Protein AF-A0A183J9P8-F1 (afdb_monomer_lite)

Secondary structure (DSSP, 8-state):
-BSTT---HHHHHHHHHIIIIIHHHHHHHH-----S----EEEEE-TT--EEEE----TT---EEEEE--TT--GGGB--EEEEETTS-EEE----S--SSPEEEE---SSSEEEEEPPB-SSSPEEEEE-

pLDDT: mean 74.95, std 14.67, range [32.91, 94.56]

Structure (mmCIF, N/CA/C/O backbone):
data_AF-A0A183J9P8-F1
#
_entry.id   AF-A0A183J9P8-F1
#
loop_
_atom_site.group_PDB
_atom_site.id
_atom_site.type_symbol
_atom_site.label_atom_id
_atom_site.label_alt_id
_atom_site.label_comp_id
_atom_site.label_asym_id
_atom_site.label_entity_id
_atom_site.label_seq_id
_atom_site.pdbx_PDB_ins_code
_atom_site.Cartn_x
_atom_site.Cartn_y
_atom_site.Cartn_z
_atom_site.occupancy
_atom_site.B_iso_or_equiv
_atom_site.auth_seq_id
_atom_site.auth_comp_id
_atom_site.auth_asym_id
_atom_site.auth_atom_id
_atom_site.pdbx_PDB_model_num
ATOM 1 N N . THR A 1 1 ? 11.449 -1.320 3.179 1.00 75.50 1 THR A N 1
ATOM 2 C CA . THR A 1 1 ? 11.979 0.019 3.497 1.00 75.50 1 THR A CA 1
ATOM 3 C C . THR A 1 1 ? 10.907 0.838 4.166 1.00 75.50 1 THR A C 1
ATOM 5 O O . THR A 1 1 ? 9.889 1.097 3.546 1.00 75.50 1 THR A O 1
ATOM 8 N N . ASP A 1 2 ? 11.123 1.246 5.411 1.00 80.38 2 ASP A N 1
ATOM 9 C CA . ASP A 1 2 ? 10.225 2.169 6.113 1.00 80.38 2 ASP A CA 1
ATOM 10 C C . ASP A 1 2 ? 10.323 3.588 5.514 1.00 80.38 2 ASP A C 1
ATOM 12 O O . ASP A 1 2 ? 11.427 4.117 5.337 1.00 80.38 2 ASP A O 1
ATOM 16 N N . PHE A 1 3 ? 9.184 4.202 5.173 1.00 83.50 3 PHE A N 1
ATOM 17 C CA . PHE A 1 3 ? 9.124 5.559 4.616 1.00 83.50 3 PHE A CA 1
ATOM 18 C C . PHE A 1 3 ? 9.125 6.660 5.683 1.00 83.50 3 PHE A C 1
ATOM 20 O O . PHE A 1 3 ? 9.194 7.847 5.331 1.00 83.50 3 PHE A O 1
ATOM 27 N N . ALA A 1 4 ? 9.086 6.324 6.976 1.00 81.38 4 ALA A N 1
ATOM 28 C CA . ALA A 1 4 ? 9.080 7.301 8.063 1.00 81.38 4 ALA A CA 1
ATOM 29 C C . ALA A 1 4 ? 10.227 8.316 7.925 1.00 81.38 4 ALA A C 1
ATOM 31 O O . ALA A 1 4 ? 9.988 9.524 7.973 1.00 81.38 4 ALA A O 1
ATOM 32 N N . ASN A 1 5 ? 11.437 7.829 7.627 1.00 84.88 5 ASN A N 1
ATOM 33 C CA . ASN A 1 5 ? 12.669 8.625 7.601 1.00 84.88 5 ASN A CA 1
ATOM 34 C C . ASN A 1 5 ? 13.202 8.939 6.187 1.00 84.88 5 ASN A C 1
ATOM 36 O O . ASN A 1 5 ? 14.332 9.405 6.046 1.00 84.88 5 ASN A O 1
ATOM 40 N N . VAL A 1 6 ? 12.416 8.695 5.132 1.00 87.38 6 VAL A N 1
ATOM 41 C CA . VAL A 1 6 ? 12.814 8.953 3.735 1.00 87.38 6 VAL A CA 1
ATOM 42 C C . VAL A 1 6 ? 12.175 10.252 3.232 1.00 87.38 6 VAL A C 1
ATOM 44 O O . VAL A 1 6 ? 10.964 10.432 3.335 1.00 87.38 6 VAL A O 1
ATOM 47 N N . SER A 1 7 ? 12.985 11.159 2.673 1.00 88.19 7 SER A N 1
ATOM 48 C CA . SER A 1 7 ? 12.579 12.535 2.321 1.00 88.19 7 SER A CA 1
ATOM 49 C C . SER A 1 7 ? 12.860 12.936 0.866 1.00 88.19 7 SER A C 1
ATOM 51 O O . SER A 1 7 ? 13.008 14.114 0.544 1.00 88.19 7 SER A O 1
ATOM 53 N N . THR A 1 8 ? 12.944 11.966 -0.048 1.00 92.50 8 THR A N 1
ATOM 54 C CA . THR A 1 8 ? 13.051 12.282 -1.483 1.00 92.50 8 THR A CA 1
ATOM 55 C C . THR A 1 8 ? 11.746 12.908 -1.999 1.00 92.50 8 THR A C 1
ATOM 57 O O . THR A 1 8 ? 10.684 12.507 -1.520 1.00 92.50 8 THR A O 1
ATOM 60 N N . PRO A 1 9 ? 11.776 13.782 -3.026 1.00 94.56 9 PRO A N 1
ATOM 61 C CA . PRO A 1 9 ? 10.570 14.437 -3.542 1.00 94.56 9 PRO A CA 1
ATOM 62 C C . PRO A 1 9 ? 9.424 13.480 -3.905 1.00 94.56 9 PRO A C 1
ATOM 64 O O . PRO A 1 9 ? 8.271 13.760 -3.596 1.00 94.56 9 PRO A O 1
ATOM 67 N N . ALA A 1 10 ? 9.738 12.332 -4.516 1.00 89.06 10 ALA A N 1
ATOM 68 C CA . ALA A 1 10 ? 8.735 11.337 -4.896 1.00 89.06 10 ALA A CA 1
ATOM 69 C C . ALA A 1 10 ? 8.072 10.684 -3.672 1.00 89.06 10 ALA A C 1
ATOM 71 O O . ALA A 1 10 ? 6.849 10.607 -3.598 1.00 89.06 10 ALA A O 1
ATOM 72 N N . ILE A 1 11 ? 8.870 10.264 -2.685 1.00 88.50 11 ILE A N 1
ATOM 73 C CA . ILE A 1 11 ? 8.349 9.659 -1.451 1.00 88.50 11 ILE A CA 1
ATOM 74 C C . ILE A 1 11 ? 7.557 10.675 -0.627 1.00 88.50 11 ILE A C 1
ATOM 76 O O . ILE A 1 11 ? 6.500 10.333 -0.109 1.00 88.50 11 ILE A O 1
ATOM 80 N N . THR A 1 12 ? 8.005 11.930 -0.550 1.00 90.94 12 THR A N 1
ATOM 81 C CA . THR A 1 12 ? 7.239 12.998 0.106 1.00 90.94 12 THR A CA 1
ATOM 82 C C . THR A 1 12 ? 5.882 13.199 -0.563 1.00 90.94 12 THR A C 1
ATOM 84 O O . THR A 1 12 ? 4.879 13.238 0.137 1.00 90.94 12 THR A O 1
ATOM 87 N N . ALA A 1 13 ? 5.820 13.224 -1.898 1.00 91.50 13 ALA A N 1
ATOM 88 C CA . ALA A 1 13 ? 4.551 13.343 -2.614 1.00 91.50 13 ALA A CA 1
ATOM 89 C C . ALA A 1 13 ? 3.604 12.156 -2.348 1.00 91.50 13 ALA A C 1
ATOM 91 O O . ALA A 1 13 ? 2.405 12.361 -2.169 1.00 91.50 13 ALA A O 1
ATOM 92 N N . ILE A 1 14 ? 4.134 10.927 -2.274 1.00 88.50 14 ILE A N 1
ATOM 93 C CA . ILE A 1 14 ? 3.349 9.740 -1.895 1.00 88.50 14 ILE A CA 1
ATOM 94 C C . ILE A 1 14 ? 2.824 9.892 -0.464 1.00 88.50 14 ILE A C 1
ATOM 96 O O . ILE A 1 14 ? 1.627 9.731 -0.240 1.00 88.50 14 ILE A O 1
ATOM 100 N N . LYS A 1 15 ? 3.683 10.253 0.498 1.00 89.44 15 LYS A N 1
ATOM 101 C CA . LYS A 1 15 ? 3.267 10.485 1.890 1.00 89.44 15 LYS A CA 1
ATOM 102 C C . LYS A 1 15 ? 2.157 11.535 1.947 1.00 89.44 15 LYS A C 1
ATOM 104 O O . LYS A 1 15 ? 1.089 11.246 2.471 1.00 89.44 15 LYS A O 1
ATOM 109 N N . ASP A 1 16 ? 2.348 12.698 1.337 1.00 91.50 16 ASP A N 1
ATOM 110 C CA . ASP A 1 16 ? 1.351 13.773 1.354 1.00 91.50 16 ASP A CA 1
ATOM 111 C C . ASP A 1 16 ? 0.006 13.316 0.771 1.00 91.50 16 ASP A C 1
ATOM 113 O O . ASP A 1 16 ? -1.046 13.605 1.343 1.00 91.50 16 ASP A O 1
ATOM 117 N N . PHE A 1 17 ? 0.020 12.546 -0.321 1.00 90.81 17 PHE A N 1
ATOM 118 C CA . PHE A 1 17 ? -1.189 11.986 -0.924 1.00 90.81 17 PHE A CA 1
ATOM 119 C C . PHE A 1 17 ? -1.935 11.028 0.020 1.00 90.81 17 PHE A C 1
ATOM 121 O O . PHE A 1 17 ? -3.158 11.133 0.159 1.00 90.81 17 PHE A O 1
ATOM 128 N N . PHE A 1 18 ? -1.212 10.140 0.709 1.00 89.50 18 PHE A N 1
ATOM 129 C CA . PHE A 1 18 ? -1.810 9.172 1.630 1.00 89.50 18 PHE A CA 1
ATOM 130 C C . PHE A 1 18 ? -2.302 9.810 2.934 1.00 89.50 18 PHE A C 1
ATOM 132 O O . PHE A 1 18 ? -3.419 9.530 3.367 1.00 89.50 18 PHE A O 1
ATOM 139 N N . TYR A 1 19 ? -1.523 10.725 3.514 1.00 90.50 19 TYR A N 1
AT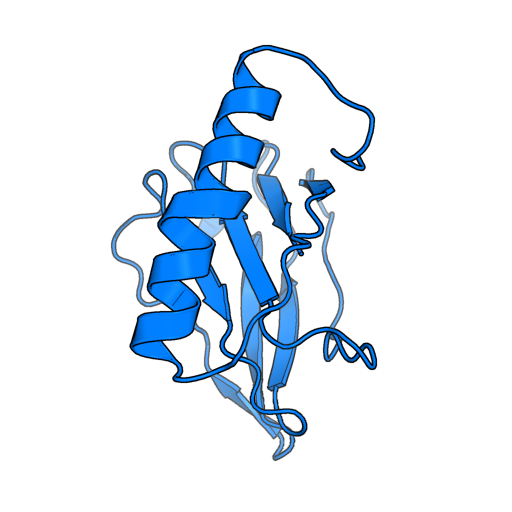OM 140 C CA . TYR A 1 19 ? -1.880 11.441 4.745 1.00 90.50 19 TYR A CA 1
ATOM 141 C C . TYR A 1 19 ? -3.029 12.445 4.562 1.00 90.50 19 TYR A C 1
ATOM 143 O O . TYR A 1 19 ? -3.595 12.903 5.556 1.00 90.50 19 TYR A O 1
ATOM 151 N N . THR A 1 20 ? -3.374 12.802 3.320 1.00 90.94 20 THR A N 1
ATOM 152 C CA . THR A 1 20 ? -4.467 13.735 3.014 1.00 90.94 20 THR A CA 1
ATOM 153 C C . THR A 1 20 ? -5.576 13.048 2.224 1.00 90.94 20 THR A C 1
ATOM 155 O O . THR A 1 20 ? -6.555 12.574 2.792 1.00 90.94 20 THR A O 1
ATOM 158 N N . THR A 1 21 ? -5.411 12.955 0.909 1.00 90.56 21 THR A N 1
ATOM 159 C CA . THR A 1 21 ? -6.462 12.583 -0.039 1.00 90.56 21 THR A CA 1
ATOM 160 C C . THR A 1 21 ? -6.999 11.182 0.232 1.00 90.56 21 THR A C 1
ATOM 162 O O . THR A 1 21 ? -8.214 11.000 0.295 1.00 90.56 21 THR A O 1
ATOM 165 N N . VAL A 1 22 ? -6.112 10.200 0.420 1.00 87.38 22 VAL A N 1
ATOM 166 C CA . VAL A 1 22 ? -6.521 8.802 0.637 1.00 87.38 22 VAL A CA 1
ATOM 167 C C . VAL A 1 22 ? -7.155 8.627 2.013 1.00 87.38 22 VAL A C 1
ATOM 169 O O . VAL A 1 22 ? -8.238 8.052 2.107 1.00 87.38 22 VAL A O 1
ATOM 172 N N . ARG A 1 23 ? -6.538 9.165 3.072 1.00 88.12 23 ARG A N 1
ATOM 173 C CA . ARG A 1 23 ? -7.086 9.091 4.434 1.00 88.12 23 ARG A CA 1
ATOM 174 C C . ARG A 1 23 ? -8.470 9.733 4.532 1.00 88.12 23 ARG A C 1
ATOM 176 O O . ARG A 1 23 ? -9.394 9.114 5.055 1.00 88.12 23 ARG A O 1
ATOM 183 N N . ASP A 1 24 ? -8.636 10.948 4.015 1.00 90.00 24 ASP A N 1
ATOM 184 C CA . ASP A 1 24 ? -9.911 11.667 4.096 1.00 90.00 24 ASP A CA 1
ATOM 185 C C . ASP A 1 24 ? -11.000 10.957 3.272 1.00 90.00 24 ASP A C 1
ATOM 187 O O . ASP A 1 24 ? -12.162 10.882 3.685 1.00 90.00 24 ASP A O 1
ATOM 191 N N . TRP A 1 25 ? -10.625 10.377 2.126 1.00 88.69 25 TRP A N 1
ATOM 192 C CA . TRP A 1 25 ? -11.519 9.520 1.352 1.00 88.69 25 TRP A CA 1
ATOM 193 C C . TRP A 1 25 ? -11.926 8.272 2.140 1.00 88.69 25 TRP A C 1
ATOM 195 O O . TRP A 1 25 ? -13.118 7.968 2.202 1.00 88.69 25 TRP A O 1
ATOM 205 N N . PHE A 1 26 ? -10.979 7.597 2.798 1.00 85.06 26 PHE A N 1
ATOM 206 C CA . PHE A 1 26 ? -11.267 6.425 3.617 1.00 85.06 26 PHE A CA 1
ATOM 207 C C . PHE A 1 26 ? -12.208 6.735 4.771 1.00 85.06 26 PHE A C 1
ATOM 209 O O . PHE A 1 26 ? -13.233 6.069 4.892 1.00 85.06 26 PHE A O 1
ATOM 216 N N . ALA A 1 27 ? -11.917 7.771 5.560 1.00 87.44 27 ALA A N 1
ATOM 217 C CA . ALA A 1 27 ? -12.782 8.201 6.656 1.00 87.44 27 ALA A CA 1
ATOM 218 C C . ALA A 1 27 ? -14.220 8.446 6.163 1.00 87.44 27 ALA A C 1
ATOM 220 O O . ALA A 1 27 ? -15.190 8.024 6.793 1.00 87.44 27 ALA A O 1
ATOM 221 N N . LYS A 1 28 ? -14.368 9.051 4.976 1.00 88.50 28 LYS A N 1
ATOM 222 C CA . LYS A 1 28 ? -15.674 9.302 4.358 1.00 88.50 28 LYS A CA 1
ATOM 223 C C . LYS A 1 28 ? -16.405 8.026 3.926 1.00 88.50 28 LYS A C 1
ATOM 225 O O . LYS A 1 28 ? -17.620 7.958 4.102 1.00 88.50 28 LYS A O 1
ATOM 230 N N . VAL A 1 29 ? -15.725 7.053 3.314 1.00 85.31 29 VAL A N 1
ATOM 231 C CA . VAL A 1 29 ? -16.384 5.840 2.778 1.00 85.31 29 VAL A CA 1
ATOM 232 C C . VAL A 1 29 ? -16.586 4.748 3.827 1.00 85.31 29 VAL A C 1
ATOM 234 O O . VAL A 1 29 ? -17.514 3.950 3.699 1.00 85.31 29 VAL A O 1
ATOM 237 N N . THR A 1 30 ? -15.745 4.692 4.862 1.00 80.50 30 THR A N 1
ATOM 238 C CA . THR A 1 30 ? -15.867 3.705 5.946 1.00 80.50 30 THR A CA 1
ATOM 239 C C . THR A 1 30 ? -16.698 4.220 7.115 1.00 80.50 30 THR A C 1
ATOM 241 O O . THR A 1 30 ? -17.317 3.409 7.802 1.00 80.50 30 THR A O 1
ATOM 244 N N . GLY A 1 31 ? -16.730 5.540 7.331 1.00 85.69 31 GLY A N 1
ATOM 245 C CA . GLY A 1 31 ? -17.305 6.157 8.524 1.00 85.69 31 GLY A CA 1
ATOM 246 C C . GLY A 1 31 ? -16.435 5.997 9.774 1.00 85.69 31 GLY A C 1
ATOM 247 O O . GLY A 1 31 ? -16.914 6.264 10.873 1.00 85.69 31 GLY A O 1
ATOM 248 N N . PHE A 1 32 ? -15.188 5.534 9.631 1.00 84.75 32 PHE A N 1
ATOM 249 C CA . PHE A 1 32 ? -14.249 5.416 10.743 1.00 84.75 32 PHE A CA 1
ATOM 250 C C . PHE A 1 32 ? -13.619 6.766 11.084 1.00 84.75 32 PHE A C 1
ATOM 252 O O . PHE A 1 32 ? -13.262 7.546 10.199 1.00 84.75 32 PHE A O 1
ATOM 259 N N . GLU A 1 33 ? -13.419 7.002 12.378 1.00 86.62 33 GLU A N 1
ATOM 260 C CA . GLU A 1 33 ? -12.525 8.051 12.858 1.00 86.62 33 GLU A CA 1
ATOM 261 C C . GLU A 1 33 ? -11.088 7.537 12.740 1.00 86.62 33 GLU A C 1
ATOM 263 O O . GLU A 1 33 ? -10.616 6.772 13.578 1.00 86.62 33 GLU A O 1
ATOM 268 N N . LEU A 1 34 ? -10.424 7.901 11.642 1.00 85.00 34 LEU A N 1
ATOM 269 C CA . LEU A 1 34 ? -9.025 7.554 11.406 1.00 85.00 34 LEU A CA 1
ATOM 270 C C . LEU A 1 34 ? -8.113 8.526 12.152 1.00 85.00 34 LEU A C 1
ATOM 272 O O . LEU A 1 34 ? -8.384 9.730 12.206 1.00 85.00 34 LEU A O 1
ATOM 276 N N . ASP A 1 35 ? -7.017 8.009 12.696 1.00 85.62 35 ASP A N 1
ATOM 277 C CA . ASP A 1 35 ? -5.981 8.845 13.285 1.00 85.62 35 ASP A CA 1
ATOM 278 C C . ASP A 1 35 ? -5.238 9.673 12.211 1.00 85.62 35 ASP A C 1
ATOM 280 O O . ASP A 1 35 ? -5.440 9.552 10.998 1.00 85.62 35 ASP A O 1
ATOM 284 N N . SER A 1 36 ? -4.367 10.580 12.657 1.00 84.94 36 SER A N 1
ATOM 285 C CA . SER A 1 36 ? -3.544 11.378 11.745 1.00 84.94 36 SER A CA 1
ATOM 286 C C . SER A 1 36 ? -2.353 10.611 11.159 1.00 84.94 36 SER A C 1
ATOM 288 O O . SER A 1 36 ? -1.599 11.194 10.377 1.00 84.94 36 SER A O 1
ATOM 290 N N . TYR A 1 37 ? -2.127 9.369 11.576 1.00 85.38 37 TYR A N 1
ATOM 291 C CA . TYR A 1 37 ? -0.925 8.599 11.311 1.00 85.38 37 TYR A CA 1
ATOM 292 C C . TYR A 1 37 ? -1.174 7.53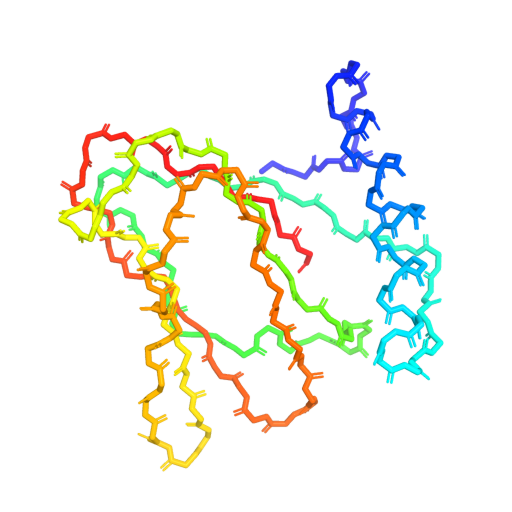4 10.236 1.00 85.38 37 TYR A C 1
ATOM 294 O O . TYR A 1 37 ? -1.958 6.611 10.386 1.00 85.38 37 TYR A O 1
ATOM 302 N N . VAL A 1 38 ? -0.443 7.625 9.128 1.00 85.50 38 VAL A N 1
ATOM 303 C CA . VAL A 1 38 ? -0.444 6.575 8.105 1.00 85.50 38 VAL A CA 1
ATOM 304 C C . VAL A 1 38 ? 0.915 5.890 8.134 1.00 85.50 38 VAL A C 1
ATOM 306 O O . VAL A 1 38 ? 1.923 6.513 7.795 1.00 85.50 38 VAL A O 1
ATOM 309 N N . ALA A 1 39 ? 0.965 4.624 8.550 1.00 85.50 39 ALA A N 1
ATOM 310 C CA . ALA A 1 39 ? 2.180 3.834 8.374 1.00 85.50 39 ALA A CA 1
ATOM 311 C C . ALA A 1 39 ? 2.361 3.547 6.879 1.00 85.50 39 ALA A C 1
ATOM 313 O O . ALA A 1 39 ? 1.408 3.233 6.174 1.00 85.50 39 ALA A O 1
ATOM 314 N N . LEU A 1 40 ? 3.581 3.743 6.385 1.00 87.69 40 LEU A N 1
ATOM 315 C CA . LEU A 1 40 ? 3.933 3.511 4.991 1.00 87.69 40 LEU A CA 1
ATOM 316 C C . LEU A 1 40 ? 5.272 2.793 4.957 1.00 87.69 40 LEU A C 1
ATOM 318 O O . LEU A 1 40 ? 6.289 3.319 5.419 1.00 87.69 40 LEU A O 1
ATOM 322 N N . SER A 1 41 ? 5.288 1.611 4.368 1.00 86.94 41 SER A N 1
ATOM 323 C CA . SER A 1 41 ? 6.513 0.872 4.094 1.00 86.94 41 SER A CA 1
ATOM 324 C C . SER A 1 41 ? 6.515 0.410 2.649 1.00 86.94 41 SER A C 1
ATOM 326 O O . SER A 1 41 ? 5.449 0.212 2.092 1.00 86.94 41 SER A O 1
ATOM 328 N N . ALA A 1 42 ? 7.689 0.260 2.037 1.00 86.38 42 ALA A N 1
ATOM 329 C CA . ALA A 1 42 ? 7.824 -0.355 0.724 1.00 86.38 42 ALA A CA 1
ATOM 330 C C . ALA A 1 42 ? 8.529 -1.705 0.777 1.00 86.38 42 ALA A C 1
ATOM 332 O O . ALA A 1 42 ? 9.630 -1.803 1.327 1.00 86.38 42 ALA A O 1
ATOM 333 N N . SER A 1 43 ? 7.963 -2.699 0.115 1.00 86.25 43 SER A N 1
ATOM 334 C CA . SER A 1 43 ? 8.549 -4.023 -0.078 1.00 86.25 43 SER A CA 1
ATOM 335 C C . SER A 1 43 ? 8.883 -4.249 -1.546 1.00 86.25 43 SER A C 1
ATOM 337 O O . SER A 1 43 ? 8.327 -3.597 -2.424 1.00 86.25 43 SER A O 1
ATOM 339 N N . SER A 1 44 ? 9.861 -5.116 -1.792 1.00 86.50 44 SER A N 1
ATOM 340 C CA . SER A 1 44 ? 10.400 -5.442 -3.111 1.00 86.50 44 SER A CA 1
ATOM 341 C C . SER A 1 44 ? 10.515 -6.957 -3.192 1.00 86.50 44 SER A C 1
ATOM 343 O O . SER A 1 44 ? 11.382 -7.513 -2.519 1.00 86.50 44 SER A O 1
ATOM 345 N N . TYR A 1 45 ? 9.673 -7.602 -3.995 1.00 85.31 45 TYR A N 1
ATOM 346 C CA . TYR A 1 45 ? 9.646 -9.061 -4.146 1.00 85.31 45 TYR A CA 1
ATOM 347 C C . TYR A 1 45 ? 10.251 -9.464 -5.485 1.00 85.31 45 TYR A C 1
ATOM 349 O O . TYR A 1 45 ? 9.795 -9.003 -6.531 1.00 85.31 45 TYR A O 1
ATOM 357 N N . GLY A 1 46 ? 11.288 -10.296 -5.452 1.00 88.00 46 GLY A N 1
ATOM 358 C CA . GLY A 1 46 ? 11.913 -10.896 -6.626 1.00 88.00 46 GLY A CA 1
ATOM 359 C C . GLY A 1 46 ? 11.468 -12.340 -6.856 1.00 88.00 46 GLY A C 1
ATOM 360 O O . GLY A 1 46 ? 10.641 -12.884 -6.129 1.00 88.00 46 GLY A O 1
ATOM 361 N N . TYR A 1 47 ? 12.045 -12.979 -7.877 1.00 89.38 47 TYR A N 1
ATOM 362 C CA . TYR A 1 47 ? 11.737 -14.365 -8.240 1.00 89.38 47 TYR A CA 1
ATOM 363 C C . TYR A 1 47 ? 11.803 -15.305 -7.026 1.00 89.38 47 TYR A C 1
ATOM 365 O O . TYR A 1 47 ? 12.800 -15.328 -6.304 1.00 89.38 47 TYR A O 1
ATOM 373 N N . THR A 1 48 ? 10.759 -16.119 -6.850 1.00 89.31 48 THR A N 1
ATOM 374 C CA . THR A 1 48 ? 10.491 -17.028 -5.716 1.00 89.31 48 THR A CA 1
ATOM 375 C C . THR A 1 48 ? 10.056 -16.397 -4.394 1.00 89.31 48 THR A C 1
ATOM 377 O O . THR A 1 48 ? 9.551 -17.136 -3.539 1.00 89.31 48 THR A O 1
ATOM 380 N N . ASP A 1 49 ? 10.169 -15.078 -4.226 1.00 89.94 49 ASP A N 1
ATOM 381 C CA . ASP A 1 49 ? 9.676 -14.414 -3.020 1.00 89.94 49 ASP A CA 1
ATOM 382 C C . ASP A 1 49 ? 8.151 -14.547 -2.919 1.00 89.94 49 ASP A C 1
ATOM 384 O O . ASP A 1 49 ? 7.447 -14.677 -3.923 1.00 89.94 49 ASP A O 1
ATOM 388 N N . ARG A 1 50 ? 7.647 -14.574 -1.683 1.00 86.50 50 ARG A N 1
ATOM 389 C CA . ARG A 1 50 ? 6.224 -14.712 -1.347 1.00 86.50 50 ARG A CA 1
ATOM 390 C C . ARG A 1 50 ? 5.955 -14.177 0.052 1.00 86.50 50 ARG A C 1
ATOM 392 O O . ARG A 1 50 ? 6.856 -14.200 0.896 1.00 86.50 50 ARG A O 1
ATOM 399 N N . LEU A 1 51 ? 4.704 -13.826 0.326 1.00 86.12 51 LEU A N 1
ATOM 400 C CA . LEU A 1 51 ? 4.226 -13.501 1.666 1.00 86.12 51 LEU A CA 1
ATOM 401 C C . LEU A 1 51 ? 3.216 -14.559 2.110 1.00 86.12 51 LEU A C 1
ATOM 403 O O . LEU A 1 51 ? 2.217 -14.803 1.441 1.00 86.12 51 LEU A O 1
ATOM 407 N N . LEU A 1 52 ? 3.500 -15.239 3.220 1.00 86.50 52 LEU A N 1
ATOM 408 C CA . LEU A 1 52 ? 2.616 -16.286 3.735 1.00 86.50 52 LEU A CA 1
ATOM 409 C C . LEU A 1 52 ? 1.325 -15.692 4.317 1.00 86.50 52 LEU A C 1
ATOM 411 O O . LEU A 1 52 ? 1.242 -14.496 4.584 1.00 86.50 52 LEU A O 1
ATOM 415 N N . CYS A 1 53 ? 0.330 -16.556 4.525 1.00 84.38 53 CYS A N 1
ATOM 416 C CA . CYS A 1 53 ? -0.937 -16.198 5.153 1.00 84.38 53 CYS A CA 1
ATOM 417 C C . CYS A 1 53 ? -0.734 -15.495 6.504 1.00 84.38 53 CYS A C 1
ATOM 419 O O . CYS A 1 53 ? -0.062 -16.039 7.383 1.00 84.38 53 CYS A O 1
ATOM 421 N N . HIS A 1 54 ? -1.345 -14.325 6.660 1.00 81.56 54 HIS A N 1
ATOM 422 C CA . HIS A 1 54 ? -1.373 -13.517 7.879 1.00 81.56 54 HIS A CA 1
ATOM 423 C C . HIS A 1 54 ? -2.687 -12.725 7.935 1.00 81.56 54 HIS A C 1
ATOM 425 O O . HIS A 1 54 ? -3.357 -12.574 6.921 1.00 81.56 54 HIS A O 1
ATOM 431 N N . ASP A 1 55 ? -3.092 -12.269 9.110 1.00 76.38 55 ASP A N 1
ATOM 432 C CA . ASP A 1 55 ? -4.355 -11.558 9.365 1.00 76.38 55 ASP A CA 1
ATOM 433 C C . ASP A 1 55 ? -4.179 -10.041 9.556 1.00 76.38 55 ASP A C 1
ATOM 435 O O . ASP A 1 55 ? -5.153 -9.350 9.837 1.00 76.38 55 ASP A O 1
ATOM 439 N N . ASP A 1 56 ? -2.946 -9.540 9.407 1.00 74.56 56 ASP A N 1
ATOM 440 C CA . ASP A 1 56 ? -2.541 -8.136 9.605 1.00 74.56 56 ASP A CA 1
ATOM 441 C C . ASP A 1 56 ? -3.005 -7.512 10.944 1.00 74.56 56 ASP A C 1
ATOM 443 O O . ASP A 1 56 ? -2.991 -6.288 11.124 1.00 74.56 56 ASP A O 1
ATOM 447 N N . GLU A 1 57 ? -3.340 -8.350 11.937 1.00 71.94 57 GLU A N 1
ATOM 448 C CA . GLU A 1 57 ? -3.928 -7.910 13.199 1.00 71.94 57 GLU A CA 1
ATOM 449 C C . GLU A 1 57 ? -2.899 -7.180 14.076 1.00 71.94 57 GLU A C 1
ATOM 451 O O . GLU A 1 57 ? -1.973 -7.765 14.647 1.00 71.94 57 GLU A O 1
ATOM 456 N N . LEU A 1 58 ? -3.096 -5.870 14.226 1.00 74.44 58 LEU A N 1
ATOM 457 C CA . LEU A 1 58 ? -2.387 -5.015 15.175 1.00 74.44 58 LEU A CA 1
ATOM 458 C C . LEU A 1 58 ? -3.390 -4.054 15.825 1.00 74.44 58 LEU A C 1
ATOM 460 O O . LEU A 1 58 ? -4.242 -3.497 15.137 1.00 74.44 58 LEU A O 1
ATOM 464 N N . GLU A 1 59 ? -3.280 -3.838 17.144 1.00 67.00 59 GLU A N 1
ATOM 465 C CA . GLU A 1 59 ? -4.317 -3.201 17.990 1.00 67.00 59 GLU A CA 1
ATOM 466 C C . GLU A 1 59 ? -4.812 -1.820 17.501 1.00 67.00 59 GLU A C 1
ATOM 468 O O . GLU A 1 59 ? -5.941 -1.423 17.801 1.00 67.00 59 GLU A O 1
ATOM 473 N N . GLU A 1 60 ? -4.004 -1.112 16.711 1.00 73.38 60 GLU A N 1
ATOM 474 C CA . GLU A 1 60 ? -4.278 0.244 16.218 1.00 73.38 60 GLU A CA 1
ATOM 475 C C . GLU A 1 60 ? -4.504 0.315 14.696 1.00 73.38 60 GLU A C 1
ATOM 477 O O . GLU A 1 60 ? -4.810 1.383 14.166 1.00 73.38 60 GLU A O 1
ATOM 482 N N . ARG A 1 61 ? -4.407 -0.806 13.970 1.00 76.25 61 ARG A N 1
ATOM 483 C CA . ARG A 1 61 ? -4.677 -0.833 12.527 1.00 76.25 61 ARG A CA 1
ATOM 484 C C . ARG A 1 61 ? -6.170 -1.005 12.265 1.00 76.25 61 ARG A C 1
ATOM 486 O O . ARG A 1 61 ? -6.835 -1.877 12.818 1.00 76.25 61 ARG A O 1
ATOM 493 N N . LEU A 1 62 ? -6.712 -0.119 11.431 1.00 79.81 62 LEU A N 1
ATOM 494 C CA . LEU A 1 62 ? -8.124 -0.133 11.031 1.00 79.81 62 LEU A CA 1
ATOM 495 C C . LEU A 1 62 ? -8.320 -0.516 9.564 1.00 79.81 62 LEU A C 1
ATOM 497 O O . LEU A 1 62 ? -9.397 -0.976 9.189 1.00 79.81 62 LEU A O 1
ATOM 501 N N . ILE A 1 63 ? -7.327 -0.231 8.724 1.00 79.50 63 ILE A N 1
ATOM 502 C CA . ILE A 1 63 ? -7.390 -0.407 7.277 1.00 79.50 63 ILE A CA 1
ATOM 503 C C . ILE A 1 63 ? -5.994 -0.804 6.803 1.00 79.50 63 ILE A C 1
ATOM 505 O O . ILE A 1 63 ? -5.038 -0.078 7.073 1.00 79.50 63 ILE A O 1
ATOM 509 N N . ALA A 1 64 ? -5.908 -1.904 6.060 1.00 79.31 64 ALA A N 1
ATOM 510 C CA . ALA A 1 64 ? -4.722 -2.287 5.310 1.00 79.31 64 ALA A CA 1
ATOM 511 C C . ALA A 1 64 ? -4.896 -1.903 3.833 1.00 79.31 64 ALA A C 1
ATOM 513 O O . ALA A 1 64 ? -5.995 -1.908 3.266 1.00 79.31 64 ALA A O 1
ATOM 514 N N . PHE A 1 65 ? -3.806 -1.538 3.173 1.00 78.75 65 PHE A N 1
ATOM 515 C CA . PHE A 1 65 ? -3.817 -1.257 1.744 1.00 78.75 65 PHE A CA 1
ATOM 516 C C . PHE A 1 65 ? -2.485 -1.610 1.114 1.00 78.75 65 PHE A C 1
ATOM 518 O O . PHE A 1 65 ? -1.463 -1.682 1.791 1.00 78.75 65 PHE A O 1
ATOM 525 N N . VAL A 1 66 ? -2.519 -1.766 -0.206 1.00 79.25 66 VAL A N 1
ATOM 526 C CA . VAL A 1 66 ? -1.360 -2.087 -1.025 1.00 79.25 66 VAL A CA 1
ATOM 527 C C . VAL A 1 66 ? -1.371 -1.211 -2.271 1.00 79.25 66 VAL A C 1
ATOM 529 O O . VAL A 1 66 ? -2.312 -1.250 -3.064 1.00 79.25 66 VAL A O 1
ATOM 532 N N . LEU A 1 67 ? -0.320 -0.420 -2.480 1.00 79.44 67 LEU A N 1
ATOM 533 C CA . LEU A 1 67 ? -0.071 0.248 -3.762 1.00 79.44 67 LEU A CA 1
ATOM 534 C C . LEU A 1 67 ? 1.014 -0.505 -4.535 1.00 79.44 67 LEU A C 1
ATOM 536 O O . LEU A 1 67 ? 2.171 -0.513 -4.115 1.00 79.44 67 LEU A O 1
ATOM 540 N N . TYR A 1 68 ? 0.643 -1.073 -5.684 1.00 78.94 68 TYR A N 1
ATOM 541 C CA . TYR A 1 68 ? 1.572 -1.739 -6.596 1.00 78.94 68 TYR A CA 1
ATOM 542 C C . TYR A 1 68 ? 2.247 -0.738 -7.539 1.00 78.94 68 TYR A C 1
ATOM 544 O O . TYR A 1 68 ? 1.576 0.026 -8.238 1.00 78.94 68 TYR A O 1
ATOM 552 N N . LEU A 1 69 ? 3.580 -0.766 -7.594 1.00 79.19 69 LEU A N 1
ATOM 553 C CA . LEU A 1 69 ? 4.403 0.070 -8.476 1.00 79.19 69 LEU A CA 1
ATOM 554 C C . LEU A 1 69 ? 5.143 -0.789 -9.514 1.00 79.19 69 LEU A C 1
ATOM 556 O O . LEU A 1 69 ? 6.367 -0.716 -9.633 1.00 79.19 69 LEU A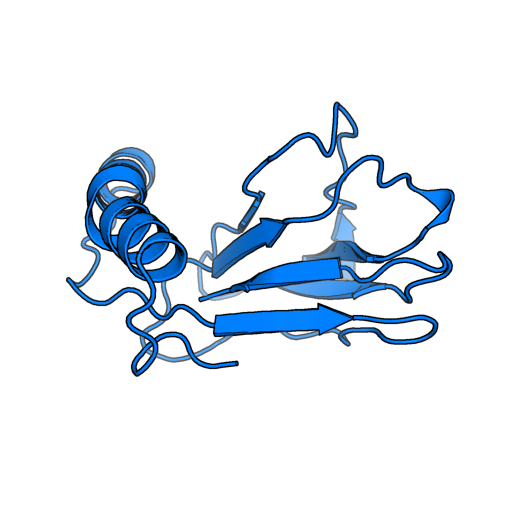 O 1
ATOM 560 N N . THR A 1 70 ? 4.398 -1.605 -10.265 1.00 74.69 70 THR A N 1
ATOM 561 C CA . THR A 1 70 ? 4.966 -2.524 -11.263 1.00 74.69 70 THR A CA 1
ATOM 562 C C . THR A 1 70 ? 4.241 -2.384 -12.607 1.00 74.69 70 THR A C 1
ATOM 564 O O . THR A 1 70 ? 3.029 -2.604 -12.660 1.00 74.69 70 THR A O 1
ATOM 567 N N . PRO A 1 71 ? 4.932 -1.974 -13.688 1.00 71.19 71 PRO A N 1
ATOM 568 C CA . PRO A 1 71 ? 4.330 -1.893 -15.016 1.00 71.19 71 PRO A CA 1
ATOM 569 C C . PRO A 1 71 ? 4.147 -3.291 -15.627 1.00 71.19 71 PRO A C 1
ATOM 571 O O . PRO A 1 71 ? 4.943 -4.187 -15.370 1.00 71.19 71 PRO A O 1
ATOM 574 N N . ASP A 1 72 ? 3.112 -3.455 -16.456 1.00 75.81 72 ASP A N 1
ATOM 575 C CA . ASP A 1 72 ? 2.898 -4.620 -17.334 1.00 75.81 72 ASP A CA 1
ATOM 576 C C . ASP A 1 72 ? 2.808 -6.004 -16.646 1.00 75.81 72 ASP A C 1
ATOM 578 O O . ASP A 1 72 ? 3.008 -7.034 -17.290 1.00 75.81 72 ASP A O 1
ATOM 582 N N . TRP A 1 73 ? 2.447 -6.046 -15.357 1.00 77.94 73 TRP A N 1
ATOM 583 C CA . TRP A 1 73 ? 2.297 -7.290 -14.591 1.00 77.94 73 TRP A CA 1
ATOM 584 C C . TRP A 1 73 ? 1.088 -8.122 -15.041 1.00 77.94 73 TRP A C 1
ATOM 586 O O . TRP A 1 73 ? -0.016 -7.596 -15.226 1.00 77.94 73 TRP A O 1
ATOM 596 N N . THR A 1 74 ? 1.268 -9.437 -15.170 1.00 80.12 74 THR A N 1
ATOM 597 C CA . THR A 1 74 ? 0.216 -10.383 -15.566 1.00 80.12 74 THR A CA 1
ATOM 598 C C . THR A 1 74 ? 0.060 -11.519 -14.556 1.00 80.12 74 THR A C 1
ATOM 600 O O . THR A 1 74 ? 0.936 -11.769 -13.738 1.00 80.12 74 THR A O 1
ATOM 603 N N . GLU A 1 75 ? -1.035 -12.284 -14.645 1.00 79.88 75 GLU A N 1
ATOM 604 C CA . GLU A 1 75 ? -1.241 -13.483 -13.808 1.00 79.88 75 GLU A CA 1
ATOM 605 C C . GLU A 1 75 ? -0.069 -14.473 -13.856 1.00 79.88 75 GLU A C 1
ATOM 607 O O . GLU A 1 75 ? 0.208 -15.175 -12.885 1.00 79.88 75 GLU A O 1
ATOM 612 N N . ARG A 1 76 ? 0.614 -14.556 -15.005 1.00 83.81 76 ARG A N 1
ATOM 613 C CA . ARG A 1 76 ? 1.719 -15.500 -15.218 1.00 83.81 76 ARG A CA 1
ATOM 614 C C . ARG A 1 76 ? 2.957 -15.143 -14.404 1.00 83.81 76 ARG A C 1
ATOM 616 O O . ARG A 1 76 ? 3.795 -16.014 -14.192 1.00 83.81 76 ARG A O 1
ATOM 623 N N . ASP A 1 77 ? 3.059 -13.895 -13.964 1.00 84.88 77 ASP A N 1
ATOM 624 C CA . ASP A 1 77 ? 4.188 -13.386 -13.195 1.00 84.88 77 ASP A CA 1
ATOM 625 C C . ASP A 1 77 ? 4.050 -13.704 -11.696 1.00 84.88 77 ASP A C 1
ATOM 627 O O . ASP A 1 77 ? 5.009 -13.533 -10.943 1.00 84.88 77 ASP A O 1
ATOM 631 N N . GLY A 1 78 ? 2.905 -14.247 -11.262 1.00 85.94 78 GLY A N 1
ATOM 632 C CA . GLY A 1 78 ? 2.618 -14.538 -9.857 1.00 85.94 78 GLY A CA 1
ATOM 633 C C . GLY A 1 78 ? 2.332 -13.267 -9.054 1.00 85.94 78 GLY A C 1
ATOM 634 O O . GLY A 1 78 ? 1.776 -12.306 -9.583 1.00 85.94 78 GLY A O 1
ATOM 635 N N . GLY A 1 79 ? 2.682 -13.253 -7.771 1.00 81.19 79 GLY A N 1
ATOM 636 C CA . GLY A 1 79 ? 2.487 -12.114 -6.869 1.00 81.19 79 GLY A CA 1
ATOM 637 C C . GLY A 1 79 ? 1.038 -11.743 -6.545 1.00 81.19 79 GLY A C 1
ATOM 638 O O . GLY A 1 79 ? 0.807 -10.609 -6.120 1.00 81.19 79 GLY A O 1
ATOM 639 N N . SER A 1 80 ? 0.067 -12.642 -6.748 1.00 80.94 80 SER A N 1
ATOM 640 C CA . SER A 1 80 ? -1.342 -12.342 -6.458 1.00 80.94 80 SER A CA 1
ATOM 641 C C . SER A 1 80 ? -1.579 -12.169 -4.963 1.00 80.94 80 SER A C 1
ATOM 643 O O . SER A 1 80 ? -1.039 -12.929 -4.161 1.00 80.94 80 SER A O 1
ATOM 645 N N . LEU A 1 81 ? -2.409 -11.184 -4.611 1.00 81.25 81 LEU A N 1
ATOM 646 C CA . LEU A 1 81 ? -2.968 -11.038 -3.272 1.00 81.25 81 LEU A CA 1
ATOM 647 C C . LEU A 1 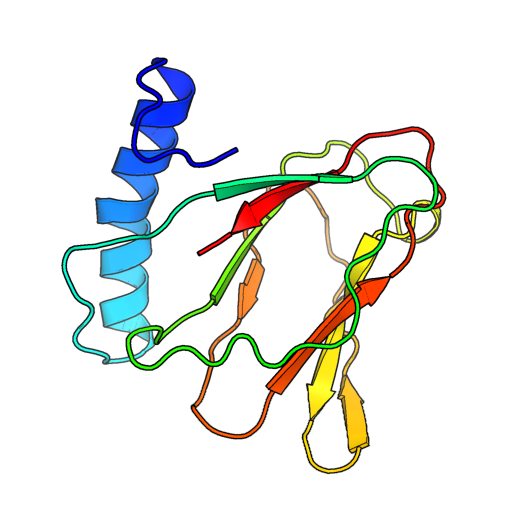81 ? -4.169 -11.976 -3.131 1.00 81.25 81 LEU A C 1
ATOM 649 O O . LEU A 1 81 ? -5.223 -11.762 -3.734 1.00 81.25 81 LEU A O 1
ATOM 653 N N . ASP A 1 82 ? -4.003 -13.011 -2.323 1.00 78.25 82 ASP A N 1
ATOM 654 C CA . ASP A 1 82 ? -5.027 -14.008 -2.048 1.00 78.25 82 ASP A CA 1
ATOM 655 C C . ASP A 1 82 ? -5.679 -13.697 -0.698 1.00 78.25 82 ASP A C 1
ATOM 657 O O . ASP A 1 82 ? -4.975 -13.531 0.301 1.00 78.25 82 ASP A O 1
ATOM 661 N N . ILE A 1 83 ? -7.015 -13.633 -0.664 1.00 76.38 83 ILE A N 1
ATOM 662 C CA . ILE A 1 83 ? -7.786 -13.307 0.537 1.00 76.38 83 ILE A CA 1
ATOM 663 C C . ILE A 1 83 ? -8.631 -14.511 0.969 1.00 76.38 83 ILE A C 1
ATOM 665 O O . ILE A 1 83 ? -9.396 -15.096 0.201 1.00 76.38 83 ILE A O 1
ATOM 669 N N . PHE A 1 84 ? -8.520 -14.880 2.237 1.00 76.69 84 PHE A N 1
ATOM 670 C CA . PHE A 1 84 ? -9.201 -16.019 2.833 1.00 76.69 84 PHE A CA 1
ATOM 671 C C . PHE A 1 84 ? -10.129 -15.538 3.944 1.00 76.69 84 PHE A C 1
ATOM 673 O O . PHE A 1 84 ? -9.761 -14.693 4.763 1.00 76.69 84 PHE A O 1
ATOM 680 N N . HIS A 1 85 ? -11.326 -16.111 4.008 1.00 71.25 85 HIS A N 1
ATOM 681 C CA . HIS A 1 85 ? -12.174 -15.968 5.181 1.00 71.25 85 HIS A CA 1
ATOM 682 C C . HIS A 1 85 ? -11.772 -16.959 6.266 1.00 71.25 85 HIS A C 1
ATOM 684 O O . HIS A 1 85 ? -11.292 -18.064 6.005 1.00 71.25 85 HIS A O 1
ATOM 690 N N . THR A 1 86 ? -12.077 -16.596 7.508 1.00 68.69 86 THR A N 1
ATOM 691 C CA . THR A 1 86 ? -11.872 -17.463 8.674 1.00 68.69 86 THR A CA 1
ATOM 692 C C . THR A 1 86 ? -12.741 -18.724 8.679 1.00 68.69 86 THR A C 1
ATOM 694 O O . THR A 1 86 ? -12.476 -19.635 9.459 1.00 68.69 86 THR A O 1
ATOM 697 N N . ASP A 1 87 ? -13.744 -18.827 7.800 1.00 72.44 87 ASP A N 1
ATOM 698 C CA . ASP A 1 87 ? -14.521 -20.057 7.588 1.00 72.44 87 ASP A CA 1
ATOM 699 C C . ASP A 1 87 ? -13.866 -21.039 6.596 1.00 72.44 87 ASP A C 1
ATOM 701 O O . ASP A 1 87 ? -14.416 -22.110 6.331 1.00 72.44 87 ASP A O 1
ATOM 705 N N . GLY A 1 88 ? -12.685 -20.699 6.067 1.00 58.84 88 GLY A N 1
ATOM 706 C CA . GLY A 1 88 ? -11.940 -21.513 5.109 1.00 58.84 88 GLY A CA 1
ATOM 707 C C . GLY A 1 88 ? -12.373 -21.331 3.653 1.00 58.84 88 GLY A C 1
ATOM 708 O O . GLY A 1 88 ? -11.813 -21.995 2.778 1.00 58.84 88 GLY A O 1
ATOM 709 N N . SER A 1 89 ? -13.337 -20.450 3.360 1.00 61.81 89 SER A N 1
ATOM 710 C CA . SER A 1 89 ? -13.634 -20.052 1.983 1.00 61.81 89 SER A CA 1
ATOM 711 C C . SER A 1 89 ? -12.556 -19.105 1.443 1.00 61.81 89 SER A C 1
ATOM 713 O O . SER A 1 89 ? -12.102 -18.184 2.123 1.00 61.81 89 SER A O 1
ATOM 715 N N . VAL A 1 90 ? -12.115 -19.357 0.208 1.00 55.53 90 VAL A N 1
ATOM 716 C CA . VAL A 1 90 ? -11.096 -18.551 -0.478 1.00 55.53 90 VAL A CA 1
ATOM 717 C C . VAL A 1 90 ? -11.791 -17.634 -1.472 1.00 55.53 90 VAL A C 1
ATOM 719 O O . VAL A 1 90 ? -12.497 -18.121 -2.358 1.00 55.53 90 VAL A O 1
ATOM 722 N N . PHE A 1 91 ? -11.568 -16.326 -1.357 1.00 57.62 91 PHE A N 1
ATOM 723 C CA . PHE A 1 91 ? -11.895 -15.377 -2.415 1.00 57.62 91 PHE A CA 1
ATOM 724 C C . PHE A 1 91 ? -10.591 -14.906 -3.042 1.00 57.62 91 PHE A C 1
ATOM 726 O O . PHE A 1 91 ? -9.788 -14.205 -2.433 1.00 57.62 91 PHE A O 1
ATOM 733 N N . PHE A 1 92 ? -10.390 -15.251 -4.307 1.00 52.50 92 PHE A N 1
ATOM 734 C CA . PHE A 1 92 ? -9.368 -14.585 -5.097 1.00 52.50 92 PHE A CA 1
ATOM 735 C C . PHE A 1 92 ? -9.860 -13.160 -5.362 1.00 52.50 92 PHE A C 1
ATOM 737 O O . PHE A 1 92 ? -10.763 -12.969 -6.180 1.00 52.50 92 PHE A O 1
ATOM 744 N N . ILE A 1 93 ? -9.301 -12.149 -4.685 1.00 51.53 93 ILE A N 1
ATOM 745 C CA . ILE A 1 93 ? -9.452 -10.774 -5.170 1.00 51.53 93 ILE A CA 1
ATOM 746 C C . ILE A 1 93 ? -8.466 -10.602 -6.317 1.00 51.53 93 ILE A C 1
ATOM 748 O O . ILE A 1 93 ? -7.345 -10.129 -6.174 1.00 51.53 93 ILE A O 1
ATOM 752 N N . CYS A 1 94 ? -8.922 -11.013 -7.490 1.00 45.06 94 CYS A N 1
ATOM 753 C CA . CYS A 1 94 ? -8.365 -10.579 -8.751 1.00 45.06 94 CYS A CA 1
ATOM 754 C C . CYS A 1 94 ? -9.518 -10.496 -9.755 1.00 45.06 94 CYS A C 1
ATOM 756 O O . CYS A 1 94 ? -9.602 -11.290 -10.689 1.00 45.06 94 CYS A O 1
ATOM 758 N N . GLU A 1 95 ? -10.438 -9.536 -9.579 1.00 40.38 95 GLU A N 1
ATOM 759 C CA . GLU A 1 95 ? -11.113 -9.020 -10.773 1.00 40.38 95 GLU A CA 1
ATOM 760 C C . GLU A 1 95 ? -10.058 -8.255 -11.570 1.00 40.38 95 GLU A C 1
ATOM 762 O O . GLU A 1 95 ? -9.765 -7.081 -11.351 1.00 40.38 95 GLU A O 1
ATOM 767 N N . GLN A 1 96 ? -9.424 -8.997 -12.469 1.00 44.56 96 GLN A N 1
ATOM 768 C CA . GLN A 1 96 ? -8.500 -8.500 -13.465 1.00 44.56 96 GLN A CA 1
ATOM 769 C C . GLN A 1 96 ? -9.237 -7.592 -14.431 1.00 44.56 96 GLN A C 1
ATOM 771 O O . GLN A 1 96 ? -9.716 -8.000 -15.491 1.00 44.56 96 GLN A O 1
ATOM 776 N N . HIS A 1 97 ? -9.252 -6.314 -14.099 1.00 32.91 97 HIS A N 1
ATOM 777 C CA . HIS A 1 97 ? -9.139 -5.298 -15.121 1.00 32.91 97 HIS A CA 1
ATOM 778 C C . HIS A 1 97 ? -8.062 -4.305 -14.707 1.00 32.91 97 HIS A C 1
ATOM 780 O O . HIS A 1 97 ? -8.331 -3.274 -14.106 1.00 32.91 97 HIS A O 1
ATOM 786 N N . LEU A 1 98 ? -6.838 -4.662 -15.110 1.00 35.00 98 LEU A N 1
ATOM 787 C CA . LEU A 1 98 ? -5.658 -3.809 -15.229 1.00 35.00 98 LEU A CA 1
ATOM 788 C C . LEU A 1 98 ? -4.941 -3.519 -13.902 1.00 35.00 98 LEU A C 1
ATOM 790 O O . LEU A 1 98 ? -5.259 -2.575 -13.186 1.00 35.00 98 LEU A O 1
ATOM 794 N N . ILE A 1 99 ? -3.842 -4.245 -13.670 1.00 43.12 99 ILE A N 1
ATOM 795 C CA . ILE A 1 99 ? -2.694 -3.715 -12.922 1.00 43.12 99 ILE A CA 1
ATOM 796 C C . ILE A 1 99 ? -2.080 -2.605 -13.794 1.00 43.12 99 ILE A C 1
ATOM 798 O O . ILE A 1 99 ? -1.071 -2.768 -14.468 1.00 43.12 99 ILE A O 1
ATOM 802 N N . LEU A 1 100 ? -2.767 -1.469 -13.859 1.00 34.56 100 LEU A N 1
ATOM 803 C CA . LEU A 1 100 ? -2.218 -0.189 -14.277 1.00 34.56 100 LEU A CA 1
ATOM 804 C C . LEU A 1 100 ? -2.362 0.718 -13.062 1.00 34.56 100 LEU A C 1
ATOM 806 O O . LEU A 1 100 ? -3.470 1.141 -12.745 1.00 34.56 100 LEU A O 1
ATOM 810 N N . ASN A 1 101 ? -1.255 0.993 -12.368 1.00 46.56 101 ASN A N 1
ATOM 811 C CA . ASN A 1 101 ? -1.160 2.023 -11.321 1.00 46.56 101 ASN A CA 1
ATOM 812 C C . ASN A 1 101 ? -2.276 1.987 -10.250 1.00 46.56 101 ASN A C 1
ATOM 814 O O . ASN A 1 101 ? -2.720 3.040 -9.789 1.00 46.56 101 ASN A O 1
ATOM 818 N N . SER A 1 102 ? -2.782 0.803 -9.896 1.00 55.41 102 SER A N 1
ATOM 819 C CA . SER A 1 102 ? -4.007 0.673 -9.102 1.00 55.41 102 SER A CA 1
ATOM 820 C C . SER A 1 102 ? -3.694 0.342 -7.647 1.00 55.41 102 SER A C 1
ATOM 822 O O . SER A 1 102 ? -2.992 -0.621 -7.344 1.00 55.41 102 SER A O 1
ATOM 824 N N . ILE A 1 103 ? -4.213 1.177 -6.748 1.00 58.22 103 ILE A N 1
ATOM 825 C CA . ILE A 1 103 ? -4.177 0.953 -5.304 1.00 58.22 103 ILE A CA 1
ATOM 826 C C . ILE A 1 103 ? -5.228 -0.113 -4.974 1.00 58.22 103 ILE A C 1
ATOM 828 O O . ILE A 1 103 ? -6.401 0.055 -5.314 1.00 58.22 103 ILE A O 1
ATOM 832 N N . CYS A 1 104 ? -4.816 -1.194 -4.317 1.00 62.41 104 CYS A N 1
ATOM 833 C CA . CYS A 1 104 ? -5.710 -2.172 -3.714 1.00 62.41 104 CYS A CA 1
ATOM 834 C C . CYS A 1 104 ? -5.985 -1.766 -2.263 1.00 62.41 104 CYS A C 1
ATOM 836 O O . CYS A 1 104 ? -5.067 -1.436 -1.511 1.00 62.41 104 CYS A O 1
ATOM 838 N N . PHE A 1 105 ? -7.251 -1.792 -1.860 1.00 60.53 105 PHE A N 1
ATOM 839 C CA . PHE A 1 105 ? -7.659 -1.467 -0.500 1.00 60.53 105 PHE A CA 1
ATOM 840 C C . PHE A 1 105 ? -8.291 -2.695 0.148 1.00 60.53 105 PHE A C 1
ATOM 842 O O . PHE A 1 105 ? -9.304 -3.198 -0.343 1.00 60.53 105 PHE A O 1
ATOM 849 N N . GLN A 1 106 ? -7.731 -3.144 1.268 1.00 58.00 106 GLN A N 1
ATOM 850 C CA . GLN A 1 106 ? -8.301 -4.207 2.081 1.00 58.00 106 GLN A CA 1
ATOM 851 C C . GLN A 1 106 ? -9.041 -3.573 3.259 1.00 58.00 106 GLN A C 1
ATOM 853 O O . GLN A 1 106 ? -8.461 -3.014 4.188 1.00 58.00 106 GLN A O 1
ATOM 858 N N . LYS A 1 107 ? -10.374 -3.628 3.223 1.00 56.16 107 LYS A N 1
ATOM 859 C CA . LYS A 1 107 ? -11.177 -3.184 4.362 1.00 56.16 107 LYS A CA 1
ATOM 860 C C . LYS A 1 107 ? -11.170 -4.274 5.428 1.00 56.16 107 LYS A C 1
ATOM 862 O O . LYS A 1 107 ? -11.926 -5.238 5.327 1.00 56.16 107 LYS A O 1
ATOM 867 N N . GLU A 1 108 ? -10.379 -4.082 6.471 1.00 55.75 108 GLU A N 1
ATOM 868 C CA . GLU A 1 108 ? -10.408 -4.948 7.643 1.00 55.75 108 GLU A CA 1
ATOM 869 C C . GLU A 1 108 ? -11.597 -4.613 8.541 1.00 55.75 108 GLU A C 1
ATOM 871 O O . GLU A 1 108 ? -11.766 -3.512 9.061 1.00 55.75 108 GLU A O 1
ATOM 876 N N . LEU A 1 109 ? -12.472 -5.600 8.714 1.00 51.22 109 LEU A N 1
ATOM 877 C CA . LEU A 1 109 ? -13.467 -5.617 9.777 1.00 51.22 109 LEU A CA 1
ATOM 878 C C . LEU A 1 109 ? -12.967 -6.594 10.834 1.00 51.22 109 LEU A C 1
ATOM 880 O O . LEU A 1 109 ? -13.422 -7.730 10.820 1.00 51.22 109 LEU A O 1
ATOM 884 N N . LYS A 1 110 ? -11.995 -6.148 11.643 1.00 52.03 110 LYS A N 1
ATOM 885 C CA . LYS A 1 110 ? -11.457 -6.659 12.928 1.00 52.03 110 LYS A CA 1
ATOM 886 C C . LYS A 1 110 ? -11.459 -8.163 13.294 1.00 52.03 110 LYS A C 1
ATOM 888 O O . LYS A 1 110 ? -10.972 -8.460 14.363 1.00 52.03 110 LYS A O 1
ATOM 893 N N . ASP A 1 111 ? -11.922 -9.112 12.480 1.00 51.75 111 ASP A N 1
ATOM 894 C CA . ASP A 1 111 ? -12.122 -10.496 12.937 1.00 51.75 111 ASP A CA 1
ATOM 895 C C . ASP A 1 111 ? -12.014 -11.601 11.859 1.00 51.75 111 ASP A C 1
ATOM 897 O O . ASP A 1 111 ? -12.177 -12.773 12.209 1.00 51.75 111 ASP A O 1
ATOM 901 N N . LYS A 1 112 ? -11.885 -11.322 10.544 1.00 57.84 112 LYS A N 1
ATOM 902 C CA . LYS A 1 112 ? -12.264 -12.355 9.536 1.00 57.84 112 LYS A CA 1
ATOM 903 C C . LYS A 1 112 ? -11.488 -12.456 8.224 1.00 57.84 112 LYS A C 1
ATOM 905 O O . LYS A 1 112 ? -11.958 -13.184 7.345 1.00 57.84 112 LYS A O 1
ATOM 910 N N . ILE A 1 113 ? -10.365 -11.766 8.061 1.00 65.44 113 ILE A N 1
ATOM 911 C CA . ILE A 1 113 ? -9.656 -11.738 6.777 1.00 65.44 113 ILE A CA 1
ATOM 912 C C . ILE A 1 113 ? -8.206 -12.166 6.984 1.00 65.44 113 ILE A C 1
ATOM 914 O O . ILE A 1 113 ? -7.511 -11.600 7.813 1.00 65.44 113 ILE A O 1
ATOM 918 N N . ILE A 1 114 ? -7.780 -13.183 6.240 1.00 71.69 114 ILE A N 1
ATOM 919 C CA . ILE A 1 114 ? -6.387 -13.619 6.135 1.00 71.69 114 ILE A CA 1
ATOM 920 C C . ILE A 1 114 ? -5.931 -13.274 4.717 1.00 71.69 114 ILE A C 1
ATOM 922 O O . ILE A 1 114 ? -6.654 -13.554 3.764 1.00 71.69 114 ILE A O 1
ATOM 926 N N . ALA A 1 115 ? -4.748 -12.699 4.561 1.00 77.44 115 ALA A N 1
ATOM 927 C CA . ALA A 1 115 ? -4.150 -12.340 3.285 1.00 77.44 115 ALA A CA 1
ATOM 928 C C . ALA A 1 115 ? -2.842 -13.107 3.057 1.00 77.44 115 ALA A C 1
ATOM 930 O O . ALA A 1 115 ? -2.112 -13.425 3.995 1.00 77.44 115 ALA A O 1
ATOM 931 N N . SER A 1 116 ? -2.519 -13.411 1.804 1.00 76.06 116 SER A N 1
ATOM 932 C CA . SER A 1 116 ? -1.193 -13.894 1.409 1.00 76.06 116 SER A CA 1
ATOM 933 C C . SER A 1 116 ? -0.808 -13.356 0.042 1.00 76.06 116 SER A C 1
ATOM 935 O O . SER A 1 116 ? -1.687 -13.057 -0.759 1.00 76.06 116 SER A O 1
ATOM 937 N N . GLN A 1 117 ? 0.488 -13.311 -0.251 1.00 78.50 117 GLN A N 1
ATOM 938 C CA . GLN A 1 117 ? 0.984 -13.058 -1.596 1.00 78.50 117 GLN A CA 1
ATOM 939 C C . GLN A 1 117 ? 1.639 -14.318 -2.151 1.00 78.50 117 GLN A C 1
ATOM 941 O O . GLN A 1 117 ? 2.604 -14.832 -1.570 1.00 78.50 117 GLN A O 1
ATOM 946 N N . ASN A 1 118 ? 1.132 -14.823 -3.275 1.00 79.94 118 ASN A N 1
ATOM 947 C CA . ASN A 1 118 ? 1.713 -16.009 -3.889 1.00 79.94 118 ASN A CA 1
ATOM 948 C C . ASN A 1 118 ? 3.098 -15.718 -4.502 1.00 79.94 118 ASN A C 1
ATOM 950 O O . ASN A 1 118 ? 3.541 -14.575 -4.608 1.00 79.94 118 ASN A O 1
ATOM 954 N N . SER A 1 119 ? 3.816 -16.783 -4.859 1.00 83.88 119 SER A N 1
ATOM 955 C CA . SER A 1 119 ? 5.192 -16.658 -5.333 1.00 83.88 119 SER A CA 1
ATOM 956 C C . SER A 1 119 ? 5.306 -15.837 -6.609 1.00 83.88 119 SER A C 1
ATOM 958 O O . SER A 1 119 ? 4.563 -16.065 -7.561 1.00 83.88 119 SER A O 1
ATOM 960 N N . ILE A 1 120 ? 6.313 -14.967 -6.659 1.00 83.25 120 ILE A N 1
ATOM 961 C CA . ILE A 1 120 ? 6.724 -14.310 -7.897 1.00 83.25 120 ILE A CA 1
ATOM 962 C C . ILE A 1 120 ? 7.362 -15.340 -8.831 1.00 83.25 120 ILE A C 1
ATOM 964 O O . ILE A 1 120 ? 8.331 -16.020 -8.472 1.00 83.25 120 ILE A O 1
ATOM 968 N N . LEU A 1 121 ? 6.813 -15.444 -10.035 1.00 81.12 121 LEU A N 1
ATOM 969 C CA . LEU A 1 121 ? 7.273 -16.321 -11.112 1.00 81.12 121 LEU A CA 1
ATOM 970 C C . LEU A 1 121 ? 7.918 -15.535 -12.265 1.00 81.12 121 LEU A C 1
ATOM 972 O O . LEU A 1 121 ? 8.680 -16.118 -13.037 1.00 81.12 121 LEU A O 1
ATOM 976 N N . GLY A 1 122 ? 7.632 -14.233 -12.366 1.00 69.62 122 GLY A N 1
ATOM 977 C CA . GLY A 1 122 ? 8.250 -13.310 -13.319 1.00 69.62 122 GLY A CA 1
ATOM 978 C C . GLY A 1 122 ? 9.674 -12.887 -12.927 1.00 69.62 122 GLY A C 1
ATOM 979 O O . GLY A 1 122 ? 10.143 -13.138 -11.816 1.00 69.62 122 GLY A O 1
ATOM 980 N N . TYR A 1 123 ? 10.377 -12.236 -13.860 1.00 56.56 123 TYR A N 1
ATOM 981 C CA . TYR A 1 123 ? 11.743 -11.724 -13.651 1.00 56.56 123 TYR A CA 1
ATOM 982 C C . TYR A 1 123 ? 11.790 -10.322 -13.027 1.00 56.56 123 TYR A C 1
ATOM 984 O O . TYR A 1 123 ? 12.879 -9.836 -12.717 1.00 56.56 123 TYR A O 1
ATOM 992 N N . ASP A 1 124 ? 10.635 -9.684 -12.848 1.00 59.56 124 ASP A N 1
ATOM 993 C CA . ASP A 1 124 ? 10.530 -8.310 -12.376 1.00 59.56 124 ASP A CA 1
ATOM 994 C C . ASP A 1 124 ? 10.234 -8.226 -10.877 1.00 59.56 124 ASP A C 1
ATOM 996 O O . ASP A 1 124 ? 9.760 -9.167 -10.240 1.00 59.56 124 ASP A O 1
ATOM 1000 N N . THR A 1 125 ? 10.558 -7.068 -10.305 1.00 57.66 125 THR A N 1
ATOM 1001 C CA . THR A 1 125 ? 10.355 -6.779 -8.889 1.00 57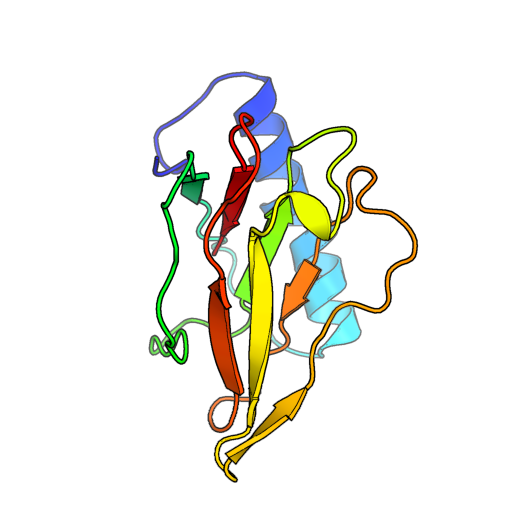.66 125 THR A CA 1
ATOM 1002 C C . THR A 1 125 ? 8.976 -6.175 -8.645 1.00 57.66 125 THR A C 1
ATOM 1004 O O . THR A 1 125 ? 8.633 -5.140 -9.224 1.00 57.66 125 THR A O 1
ATOM 1007 N N . VAL A 1 126 ? 8.207 -6.774 -7.733 1.00 58.03 126 VAL A N 1
ATOM 1008 C CA . VAL A 1 126 ? 6.975 -6.153 -7.234 1.00 58.03 126 VAL A CA 1
ATOM 1009 C C . VAL A 1 126 ? 7.330 -5.162 -6.145 1.00 58.03 126 VAL A C 1
ATOM 1011 O O . VAL A 1 126 ? 7.858 -5.553 -5.106 1.00 58.03 126 VAL A O 1
ATOM 1014 N N . TYR A 1 127 ? 7.031 -3.889 -6.389 1.00 55.12 127 TYR A N 1
ATOM 101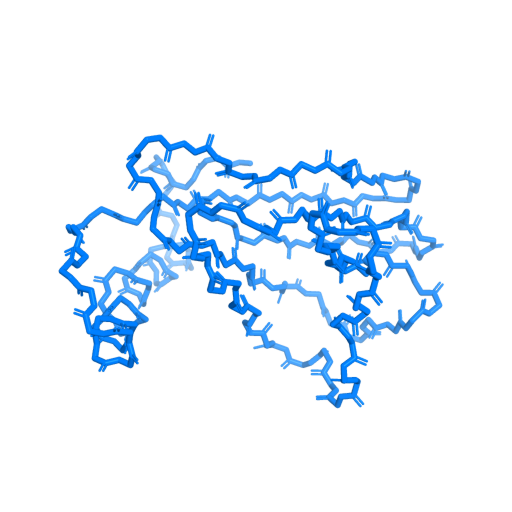5 C CA . TYR A 1 127 ? 7.108 -2.852 -5.373 1.00 55.12 127 TYR A CA 1
ATOM 1016 C C . TYR A 1 127 ? 5.727 -2.638 -4.784 1.00 55.12 127 TYR A C 1
ATOM 1018 O O . TYR A 1 127 ? 4.780 -2.314 -5.499 1.00 55.12 127 TYR A O 1
ATOM 1026 N N . GLU A 1 128 ? 5.633 -2.799 -3.480 1.00 58.50 128 GLU A N 1
ATOM 1027 C CA . GLU A 1 128 ? 4.384 -2.707 -2.743 1.00 58.50 128 GLU A CA 1
ATOM 1028 C C . GLU A 1 128 ? 4.546 -1.670 -1.644 1.00 58.50 128 GLU A C 1
ATOM 1030 O O . GLU A 1 128 ? 5.520 -1.747 -0.902 1.00 58.50 128 GLU A O 1
ATOM 1035 N N . VAL A 1 129 ? 3.616 -0.715 -1.542 1.00 55.53 129 VAL A N 1
ATOM 1036 C CA . VAL A 1 129 ? 3.523 0.173 -0.377 1.00 55.53 129 VAL A CA 1
ATOM 1037 C C . VAL A 1 129 ? 2.378 -0.269 0.528 1.00 55.53 129 VAL A C 1
ATOM 1039 O O . VAL A 1 129 ? 1.228 -0.203 0.095 1.00 55.53 129 VAL A O 1
ATOM 1042 N N . THR A 1 130 ? 2.706 -0.677 1.755 1.00 62.31 130 THR A N 1
ATOM 1043 C CA . THR A 1 130 ? 1.770 -1.179 2.778 1.00 62.31 130 THR A CA 1
ATOM 1044 C C . THR A 1 130 ? 1.672 -0.274 3.995 1.00 62.31 130 THR A C 1
ATOM 1046 O O . THR A 1 130 ? 2.599 0.498 4.278 1.00 62.31 130 THR A O 1
ATOM 1049 N N . GLN A 1 131 ? 0.561 -0.423 4.724 1.00 59.19 131 GLN A N 1
ATOM 1050 C CA . GLN A 1 131 ? 0.336 0.130 6.060 1.00 59.19 131 GLN A CA 1
ATOM 1051 C C . GLN A 1 131 ? 0.467 -0.936 7.141 1.00 59.19 131 GLN A C 1
ATOM 1053 O O . GLN A 1 131 ? -0.164 -2.001 7.016 1.00 59.19 131 GLN A O 1
#

Organism: NCBI:txid241478

Radius of gyration: 15.06 Å; chains: 1; bounding box: 30×36×35 Å

Foldseek 3Di:
DWLPPPDDPVSVVVVVCCLPVVVVVCCVVVVDPADSDDGKDKDKAFAFDKFDKDLPDDPRDQWKKKWKPDPPDDVQQFFFKWKAWPVGDTDRPDPDDDPPRDIGIDGDPRDTIIIITTGGHDGGIIMIMID

InterPro domains:
  IPR039558 Prolyl 3,4-dihydroxylase TPA1/OFD1, N-terminal domain [PF13661] (41-89)
  IPR051842 Ribosomal subunit uS12 prolyl hydroxylase [PTHR12117] (6-88)

Sequence (131 aa):
TDFANVSTPAITAIKDFFYTTVRDWFAKVTGFELDSYVALSASSYGYTDRLLCHDDELEERLIAFVLYLTPDWTERDGGSLDIFHTDGSVFFICEQHLILNSICFQKELKDKIIASQNSILGYDTVYEVTQ